Protein AF-A0A8I1I1V0-F1 (afdb_monomer)

Nearest PDB structures (foldseek):
  4e2k-assembly1_A  TM=8.686E-01  e=1.848E-01  Staphylococcus aureus
  4gx9-assembly1_A  TM=3.641E-01  e=2.501E+00  Escherichia coli K-12

Radius of gyration: 25.71 Å; Cα contacts (8 Å, |Δi|>4): 75; chains: 1; bounding box: 72×59×42 Å

pLDDT: mean 70.83, std 18.65, range [35.31, 91.62]

Secondary structure (DSSP, 8-state):
-EEE--SSHHHHHHHHHHHHHHHHTT---EEEPPSSSSHHHHHHHS-HHHHHHHHHHH-TTTT-------------------------------

Foldseek 3Di:
DEDEFFQDPVRVVVLVVVCVVCVVVVHHYFYQHDPHRDPVVCVVPHPVVVVVVSVCVSPVPVPPPPPPPPPDPDDDDDDDDDPDDDDDDDDDDD

Mean predicted aligned error: 15.35 Å

Solvent-accessible surface area (backbone atoms only — not comparable to full-atom values): 6115 Å² total; per-residue (Å²): 87,81,45,78,45,37,56,43,78,67,29,52,51,50,48,52,54,53,40,52,57,37,44,76,71,75,40,67,67,28,65,36,82,50,96,42,62,38,72,73,58,34,63,74,78,44,55,73,69,58,51,50,50,42,52,37,69,43,34,65,73,74,67,68,70,71,76,72,82,70,86,69,92,68,84,86,76,82,79,78,82,78,78,83,83,79,86,86,90,80,88,81,91,130

Structure (mmCIF, N/CA/C/O backbone):
data_AF-A0A8I1I1V0-F1
#
_entry.id   AF-A0A8I1I1V0-F1
#
loop_
_atom_site.group_PDB
_atom_site.id
_atom_site.type_symbol
_atom_site.label_atom_id
_atom_site.label_alt_id
_atom_site.label_comp_id
_atom_site.label_asym_id
_atom_site.label_entity_id
_atom_site.label_seq_id
_atom_site.pdbx_PDB_ins_code
_atom_site.Cartn_x
_atom_site.Cartn_y
_atom_site.Cartn_z
_atom_site.occupancy
_atom_site.B_iso_or_equiv
_atom_site.auth_seq_id
_atom_site.auth_comp_id
_atom_site.auth_asym_id
_atom_site.auth_atom_id
_atom_site.pdbx_PDB_model_num
ATOM 1 N N . MET A 1 1 ? -6.813 -4.102 5.782 1.00 79.94 1 MET A N 1
ATOM 2 C CA . MET A 1 1 ? -6.555 -4.485 4.377 1.00 79.94 1 MET A CA 1
ATOM 3 C C . MET A 1 1 ? -5.383 -3.662 3.879 1.00 79.94 1 MET A C 1
ATOM 5 O O . MET A 1 1 ? -5.409 -2.458 4.094 1.00 79.94 1 MET A O 1
ATOM 9 N N . TYR A 1 2 ? -4.362 -4.286 3.292 1.00 83.50 2 TYR A N 1
ATOM 10 C CA . TYR A 1 2 ? -3.226 -3.557 2.720 1.00 83.50 2 TYR A CA 1
ATOM 11 C C . TYR A 1 2 ? -3.486 -3.279 1.241 1.00 83.50 2 TYR A C 1
ATOM 13 O O . TYR A 1 2 ? -3.933 -4.175 0.525 1.00 83.50 2 TYR A O 1
ATOM 21 N N . LEU A 1 3 ? -3.239 -2.046 0.806 1.00 85.44 3 LEU A N 1
ATOM 22 C CA . LEU A 1 3 ? -3.272 -1.659 -0.600 1.00 85.44 3 LEU A CA 1
ATOM 23 C C . LEU A 1 3 ? -1.851 -1.324 -1.043 1.00 85.44 3 LEU A C 1
ATOM 25 O O . LEU A 1 3 ? -1.284 -0.341 -0.571 1.00 85.44 3 LEU A O 1
ATOM 29 N N . CYS A 1 4 ? -1.316 -2.123 -1.961 1.00 83.94 4 CYS A N 1
ATOM 30 C CA . CYS A 1 4 ? -0.093 -1.809 -2.691 1.00 83.94 4 CYS A CA 1
ATOM 31 C C . CYS A 1 4 ? -0.482 -1.440 -4.119 1.00 83.94 4 CYS A C 1
ATOM 33 O O . CYS A 1 4 ? -1.082 -2.254 -4.819 1.00 83.94 4 CYS A O 1
ATOM 35 N N . PHE A 1 5 ? -0.148 -0.223 -4.529 1.00 85.25 5 PHE A N 1
ATOM 36 C CA . PHE A 1 5 ? -0.281 0.246 -5.904 1.00 85.25 5 PHE A CA 1
ATOM 37 C C . PHE A 1 5 ? 1.084 0.697 -6.408 1.00 85.25 5 PHE A C 1
ATOM 39 O O . PHE A 1 5 ? 1.961 1.031 -5.608 1.00 85.25 5 PHE A O 1
ATOM 46 N N . ASP A 1 6 ? 1.232 0.731 -7.727 1.00 83.06 6 ASP A N 1
ATOM 47 C CA . ASP A 1 6 ? 2.430 1.250 -8.378 1.00 83.06 6 ASP A CA 1
ATOM 48 C C . ASP A 1 6 ? 2.684 2.704 -7.948 1.00 83.06 6 ASP A C 1
ATOM 50 O O . ASP A 1 6 ? 1.752 3.491 -7.741 1.00 83.06 6 ASP A O 1
ATOM 54 N N . SER A 1 7 ? 3.957 3.077 -7.822 1.00 81.69 7 SER A N 1
ATOM 55 C CA . SER A 1 7 ? 4.390 4.400 -7.340 1.00 81.69 7 SER A CA 1
ATOM 56 C C . SER A 1 7 ? 4.225 5.510 -8.395 1.00 81.69 7 SER A C 1
ATOM 58 O O . SER A 1 7 ? 4.711 6.633 -8.237 1.00 81.69 7 SER A O 1
ATOM 60 N N . ASP A 1 8 ? 3.489 5.219 -9.467 1.00 85.31 8 ASP A N 1
ATOM 61 C CA . ASP A 1 8 ? 3.106 6.168 -10.502 1.00 85.31 8 ASP A CA 1
ATOM 62 C C . ASP A 1 8 ? 1.927 7.063 -10.053 1.00 85.31 8 ASP A C 1
ATOM 64 O O . ASP A 1 8 ? 1.107 6.672 -9.214 1.00 85.31 8 ASP A O 1
ATOM 68 N N . PRO A 1 9 ? 1.759 8.266 -10.640 1.00 82.62 9 PRO A N 1
ATOM 69 C CA . PRO A 1 9 ? 0.670 9.185 -10.286 1.00 82.62 9 PRO A CA 1
ATOM 70 C C . PRO A 1 9 ? -0.729 8.561 -10.413 1.00 82.62 9 PRO A C 1
ATOM 72 O O . PRO A 1 9 ? -1.629 8.859 -9.626 1.00 82.62 9 PRO A O 1
ATOM 75 N N . VAL A 1 10 ? -0.903 7.668 -11.392 1.00 85.44 10 VAL A N 1
ATOM 76 C CA . VAL A 1 10 ? -2.150 6.924 -11.616 1.00 85.44 10 VAL A CA 1
ATOM 77 C C . VAL A 1 10 ? -2.389 5.916 -10.492 1.00 85.44 10 VAL A C 1
ATOM 79 O O . VAL A 1 10 ? -3.501 5.844 -9.968 1.00 85.44 10 VAL A O 1
ATOM 82 N N . GLY A 1 11 ? -1.344 5.192 -10.078 1.00 82.81 11 GLY A N 1
ATOM 83 C CA . GLY A 1 11 ? -1.404 4.231 -8.978 1.00 82.81 11 GLY A CA 1
ATOM 84 C C . GLY A 1 11 ? -1.739 4.905 -7.650 1.00 82.81 11 GLY A C 1
ATOM 85 O O . GLY A 1 11 ? -2.639 4.454 -6.944 1.00 82.81 11 GLY A O 1
ATOM 86 N N . LYS A 1 12 ? -1.131 6.063 -7.366 1.00 84.75 12 LYS A N 1
ATOM 87 C CA . LYS A 1 12 ? -1.442 6.875 -6.175 1.00 84.75 12 LYS A CA 1
ATOM 88 C C . LYS A 1 12 ? -2.896 7.342 -6.144 1.00 84.75 12 LYS A C 1
ATOM 90 O O . LYS A 1 12 ? -3.555 7.238 -5.112 1.00 84.75 12 LYS A O 1
ATOM 95 N N . ASN A 1 13 ? -3.426 7.816 -7.271 1.00 87.50 13 ASN A N 1
ATOM 96 C CA . ASN A 1 13 ? -4.826 8.235 -7.343 1.00 87.50 13 ASN A CA 1
ATOM 97 C C . ASN A 1 13 ? -5.787 7.041 -7.165 1.00 87.50 13 ASN A C 1
ATOM 99 O O . ASN A 1 13 ? -6.775 7.132 -6.435 1.00 87.50 13 ASN A O 1
ATOM 103 N N . GLY A 1 14 ? -5.465 5.895 -7.774 1.00 85.69 14 GLY A N 1
ATOM 104 C CA . GLY A 1 14 ? -6.220 4.653 -7.603 1.00 85.69 14 GLY A CA 1
ATOM 105 C C . GLY A 1 14 ? -6.219 4.153 -6.156 1.00 85.69 14 GLY A C 1
ATOM 106 O O . GLY A 1 14 ? -7.274 3.790 -5.634 1.00 85.69 14 GLY A O 1
ATOM 107 N N . ALA A 1 15 ? -5.068 4.212 -5.484 1.00 86.94 15 ALA A N 1
ATOM 108 C CA . ALA A 1 15 ? -4.927 3.841 -4.081 1.00 86.94 15 ALA A CA 1
ATOM 109 C C . ALA A 1 15 ? -5.822 4.691 -3.173 1.00 86.94 15 ALA A C 1
ATOM 111 O O . ALA A 1 15 ? -6.541 4.142 -2.337 1.00 86.94 15 ALA A O 1
ATOM 112 N N . THR A 1 16 ? -5.841 6.011 -3.379 1.00 86.94 16 THR A N 1
ATOM 113 C CA . THR A 1 16 ? -6.697 6.935 -2.624 1.00 86.94 16 THR A CA 1
ATOM 114 C C . THR A 1 16 ? -8.178 6.627 -2.835 1.00 86.94 16 THR A C 1
ATOM 116 O O . THR A 1 16 ? -8.915 6.454 -1.866 1.00 86.94 16 THR A O 1
ATOM 119 N N . GLN A 1 17 ? -8.621 6.467 -4.086 1.00 90.12 17 GLN A N 1
ATOM 120 C CA . GLN A 1 17 ? -10.028 6.177 -4.384 1.00 90.12 17 GLN A CA 1
ATOM 121 C C . GLN A 1 17 ? -10.476 4.822 -3.823 1.00 90.12 17 GLN A C 1
ATOM 123 O O . GLN A 1 17 ? -11.562 4.707 -3.248 1.00 90.12 17 GLN A O 1
ATOM 128 N N . ALA A 1 18 ? -9.641 3.789 -3.956 1.00 87.62 18 ALA A N 1
ATOM 129 C CA . ALA A 1 18 ? -9.915 2.477 -3.383 1.00 87.62 18 ALA A CA 1
ATOM 130 C C . ALA A 1 18 ? -9.981 2.545 -1.850 1.00 87.62 18 ALA A C 1
ATOM 132 O O . ALA A 1 18 ? -10.896 1.977 -1.247 1.00 87.62 18 ALA A O 1
ATOM 133 N N . ALA A 1 19 ? -9.059 3.282 -1.223 1.00 88.56 19 ALA A N 1
ATOM 134 C CA . ALA A 1 19 ? -9.050 3.484 0.217 1.00 88.56 19 ALA A CA 1
ATOM 135 C C . ALA A 1 19 ? -10.332 4.170 0.700 1.00 88.56 19 ALA A C 1
ATOM 137 O O . ALA A 1 19 ? -10.959 3.686 1.640 1.00 88.56 19 ALA A O 1
ATOM 138 N N . GLU A 1 20 ? -10.775 5.230 0.025 1.00 89.81 20 GLU A N 1
ATOM 139 C CA . GLU A 1 20 ? -12.025 5.919 0.350 1.00 89.81 20 GLU A CA 1
ATOM 140 C C . GLU A 1 20 ? -13.245 4.999 0.246 1.00 89.81 20 GLU A C 1
ATOM 142 O O . GLU A 1 20 ? -14.108 4.997 1.127 1.00 89.81 20 GLU A O 1
ATOM 147 N N . GLN A 1 21 ? -13.341 4.194 -0.817 1.00 90.75 21 GLN A N 1
ATOM 148 C CA . GLN A 1 21 ? -14.475 3.283 -0.994 1.00 90.75 21 GLN A CA 1
ATOM 149 C C . GLN A 1 21 ? -14.521 2.182 0.067 1.00 90.75 21 GLN A C 1
ATOM 151 O O . GLN A 1 21 ? -15.600 1.802 0.523 1.00 90.75 21 GLN A O 1
ATOM 156 N N . LEU A 1 22 ? -13.364 1.662 0.464 1.00 88.75 22 LEU A N 1
ATOM 157 C CA . LEU A 1 22 ? -13.259 0.626 1.487 1.00 88.75 22 LEU A CA 1
ATOM 158 C C . LEU A 1 22 ? -13.523 1.192 2.889 1.00 88.75 22 LEU A C 1
ATOM 160 O O . LEU A 1 22 ? -14.262 0.579 3.659 1.00 88.75 22 LEU A O 1
ATOM 164 N N . GLN A 1 23 ? -13.032 2.397 3.186 1.00 88.06 23 GLN A N 1
ATOM 165 C CA . GLN A 1 23 ? -13.344 3.098 4.435 1.00 88.06 23 GLN A CA 1
ATOM 166 C C . GLN A 1 23 ? -14.844 3.378 4.569 1.00 88.06 23 GLN A C 1
ATOM 168 O O . GLN A 1 23 ? -15.415 3.150 5.634 1.00 88.06 23 GLN A O 1
ATOM 173 N N . LYS A 1 24 ? -15.520 3.765 3.477 1.00 89.69 24 LYS A N 1
ATOM 174 C CA . LYS A 1 24 ? -16.989 3.922 3.443 1.00 89.69 24 LYS A CA 1
ATOM 175 C C . LYS A 1 24 ? -17.744 2.630 3.781 1.00 89.69 24 LYS A C 1
ATOM 177 O O . LYS A 1 24 ? -18.880 2.694 4.236 1.00 89.69 24 LYS A O 1
ATOM 182 N N . LYS A 1 25 ? -17.121 1.463 3.592 1.00 91.62 25 LYS A N 1
ATOM 183 C CA . LYS A 1 25 ? -17.666 0.147 3.967 1.00 91.62 25 LYS A CA 1
ATOM 184 C C . LYS A 1 25 ? -17.248 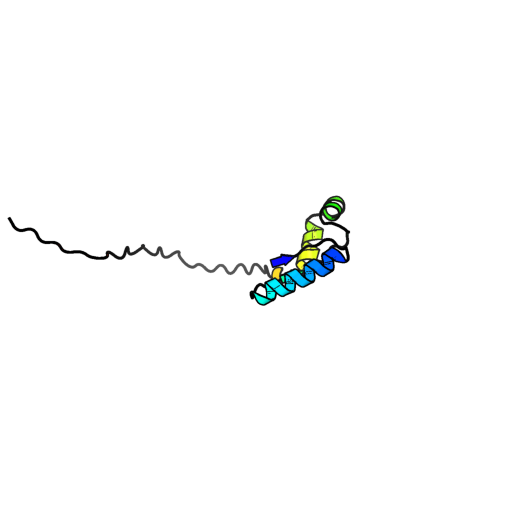-0.301 5.375 1.00 91.62 25 LYS A C 1
ATOM 186 O O . LYS A 1 25 ? -17.501 -1.443 5.741 1.00 91.62 25 LYS A O 1
ATOM 191 N N . GLY A 1 26 ? -16.597 0.568 6.152 1.00 88.19 26 GLY A N 1
ATOM 192 C CA . GLY A 1 26 ? -16.091 0.250 7.489 1.00 88.19 26 GLY A CA 1
ATOM 193 C C . GLY A 1 26 ? -14.860 -0.658 7.483 1.00 88.19 26 GLY A C 1
ATOM 194 O O . GLY A 1 26 ? -14.547 -1.274 8.498 1.00 88.19 26 GLY A O 1
ATOM 195 N N . ILE A 1 27 ? -14.165 -0.776 6.348 1.00 85.31 27 ILE A N 1
ATOM 196 C CA . ILE A 1 27 ? -12.953 -1.585 6.231 1.00 85.31 27 ILE A CA 1
ATOM 197 C C . ILE A 1 27 ? -11.749 -0.680 6.465 1.00 85.31 27 ILE A C 1
ATOM 199 O O . ILE A 1 27 ? -11.539 0.290 5.738 1.00 85.31 27 ILE A O 1
ATOM 203 N N . THR A 1 28 ? -10.919 -1.024 7.449 1.00 84.69 28 THR A N 1
ATOM 204 C CA . THR A 1 28 ? -9.659 -0.317 7.686 1.00 84.69 28 THR A CA 1
ATOM 205 C C . THR A 1 28 ? -8.659 -0.629 6.578 1.00 84.69 28 THR A C 1
ATOM 207 O O . THR A 1 28 ? -8.313 -1.795 6.330 1.00 84.69 28 THR A O 1
ATOM 210 N N . VAL A 1 29 ? -8.185 0.423 5.920 1.00 87.19 29 VAL A N 1
ATOM 211 C CA . VAL A 1 29 ? -7.240 0.357 4.806 1.00 87.19 29 VAL A CA 1
ATOM 212 C C . VAL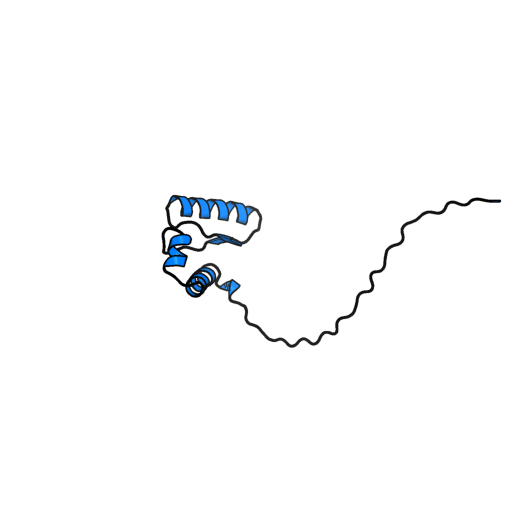 A 1 29 ? -5.895 0.922 5.225 1.00 87.19 29 VAL A C 1
ATOM 214 O O . VAL A 1 29 ? -5.840 1.970 5.859 1.00 87.19 29 VAL A O 1
ATOM 217 N N . TYR A 1 30 ? -4.829 0.234 4.831 1.00 86.19 30 TYR A N 1
ATOM 218 C CA . TYR A 1 30 ? -3.448 0.644 5.037 1.00 86.19 30 TYR A CA 1
ATOM 219 C C . TYR A 1 30 ? -2.765 0.725 3.679 1.00 86.19 30 TYR A C 1
ATOM 221 O O . TYR A 1 30 ? -2.535 -0.298 3.029 1.00 86.19 30 TYR A O 1
ATOM 229 N N . THR A 1 31 ? -2.504 1.942 3.227 1.00 85.19 31 THR A N 1
ATOM 230 C CA . THR A 1 31 ? -1.832 2.186 1.953 1.00 85.19 31 THR A CA 1
ATOM 231 C C . THR A 1 31 ? -0.334 1.996 2.147 1.00 85.19 31 THR A C 1
ATOM 233 O O . THR A 1 31 ? 0.254 2.602 3.039 1.00 85.19 31 THR A O 1
ATOM 236 N N . VAL A 1 32 ? 0.269 1.129 1.342 1.00 85.50 32 VAL A N 1
ATOM 237 C CA . VAL A 1 32 ? 1.702 0.835 1.383 1.00 85.50 32 VAL A CA 1
ATOM 238 C C . VAL A 1 32 ? 2.352 1.584 0.231 1.00 85.50 32 VAL A C 1
ATOM 240 O O . VAL A 1 32 ? 2.039 1.330 -0.932 1.00 85.50 32 VAL A O 1
ATOM 243 N N . GLU A 1 33 ? 3.237 2.521 0.555 1.00 82.19 33 GLU A N 1
ATOM 244 C CA . GLU A 1 33 ? 3.998 3.258 -0.450 1.00 82.19 33 GLU A CA 1
ATOM 245 C C . GLU A 1 33 ? 5.230 2.450 -0.866 1.00 82.19 33 GLU A C 1
ATOM 247 O O . GLU A 1 33 ? 6.070 2.100 -0.036 1.00 82.19 33 GLU A O 1
ATOM 252 N N . LEU A 1 34 ? 5.323 2.142 -2.162 1.00 82.56 34 LEU A N 1
ATOM 253 C CA . LEU A 1 34 ? 6.481 1.472 -2.744 1.00 82.56 34 LEU A CA 1
ATOM 254 C C . LEU A 1 34 ? 7.548 2.507 -3.153 1.00 82.56 34 LEU A C 1
ATOM 256 O O . LEU A 1 34 ? 7.204 3.520 -3.778 1.00 82.56 34 LEU A O 1
ATOM 260 N N . PRO A 1 35 ? 8.836 2.265 -2.839 1.00 79.06 35 PRO A N 1
ATOM 261 C CA . PRO A 1 35 ? 9.934 3.127 -3.276 1.00 79.06 35 PRO A CA 1
ATOM 262 C C . PRO A 1 35 ? 10.268 2.941 -4.764 1.00 79.06 35 PRO A C 1
ATOM 264 O O . PRO A 1 35 ? 10.748 3.872 -5.408 1.00 79.06 35 PRO A O 1
ATOM 267 N N . ASP A 1 36 ? 9.997 1.755 -5.315 1.00 80.69 36 ASP A N 1
ATOM 268 C CA . ASP A 1 36 ? 10.128 1.461 -6.739 1.00 80.69 36 ASP A CA 1
ATOM 269 C C . ASP A 1 36 ? 8.812 1.678 -7.483 1.00 80.69 36 ASP A C 1
ATOM 271 O O . ASP A 1 36 ? 7.732 1.754 -6.898 1.00 80.69 36 ASP A O 1
ATOM 275 N N . LYS A 1 37 ? 8.927 1.735 -8.810 1.00 77.25 37 LYS A N 1
ATOM 276 C CA . LYS A 1 37 ? 7.804 1.956 -9.714 1.00 77.25 37 LYS A CA 1
ATOM 277 C C . LYS A 1 37 ? 6.704 0.905 -9.547 1.00 77.25 37 LYS A C 1
ATOM 279 O O . LYS A 1 37 ? 5.563 1.280 -9.318 1.00 77.25 37 LYS A O 1
ATOM 284 N N . ASP A 1 38 ? 7.081 -0.373 -9.571 1.00 78.62 38 ASP A N 1
ATOM 285 C CA . ASP A 1 38 ? 6.151 -1.504 -9.539 1.00 78.62 38 ASP A CA 1
ATOM 286 C C . ASP A 1 38 ? 6.613 -2.572 -8.544 1.00 78.62 38 ASP A C 1
ATOM 288 O O . ASP A 1 38 ? 7.814 -2.775 -8.325 1.00 78.62 38 ASP A O 1
ATOM 292 N N . ILE A 1 39 ? 5.659 -3.345 -8.023 1.00 82.31 39 ILE A N 1
ATOM 293 C CA . ILE A 1 39 ? 5.922 -4.433 -7.068 1.00 82.31 39 ILE A CA 1
ATOM 294 C C . ILE A 1 39 ? 6.870 -5.507 -7.625 1.00 82.31 39 ILE A C 1
ATOM 296 O O . ILE A 1 39 ? 7.696 -6.066 -6.905 1.00 82.31 39 ILE A O 1
ATOM 300 N N . THR A 1 40 ? 6.801 -5.763 -8.930 1.00 82.88 40 THR A N 1
ATOM 301 C CA . THR A 1 40 ? 7.666 -6.727 -9.620 1.00 82.88 40 THR A CA 1
ATOM 302 C C . THR A 1 40 ? 9.121 -6.266 -9.634 1.00 82.88 40 THR A C 1
ATOM 304 O O . THR A 1 40 ? 10.034 -7.074 -9.494 1.00 82.88 40 THR A O 1
ATOM 307 N N . ILE A 1 41 ? 9.359 -4.962 -9.804 1.00 82.69 41 ILE A N 1
ATOM 308 C CA . ILE A 1 41 ? 10.713 -4.394 -9.770 1.00 82.69 41 ILE A CA 1
ATOM 309 C C . ILE A 1 41 ? 11.224 -4.390 -8.333 1.00 82.69 41 ILE A C 1
ATOM 311 O O . ILE A 1 41 ? 12.378 -4.747 -8.104 1.00 82.69 41 ILE A O 1
ATOM 315 N N . TYR A 1 42 ? 10.345 -4.069 -7.383 1.00 84.25 42 TYR A N 1
ATOM 316 C CA . TYR A 1 42 ? 10.659 -4.088 -5.964 1.00 84.25 42 TYR A CA 1
ATOM 317 C C . TYR A 1 42 ? 11.185 -5.462 -5.522 1.00 84.25 42 TYR A C 1
ATOM 319 O O . TYR A 1 42 ? 12.316 -5.551 -5.066 1.00 84.25 42 TYR A O 1
ATOM 327 N N . PHE A 1 43 ? 10.461 -6.562 -5.766 1.00 84.56 43 PHE A N 1
ATOM 328 C CA . PHE A 1 43 ? 10.919 -7.908 -5.365 1.00 84.56 43 PHE A CA 1
ATOM 329 C C . PHE A 1 43 ? 12.143 -8.437 -6.131 1.00 84.56 43 PHE A C 1
ATOM 331 O O . PHE A 1 43 ? 12.744 -9.423 -5.715 1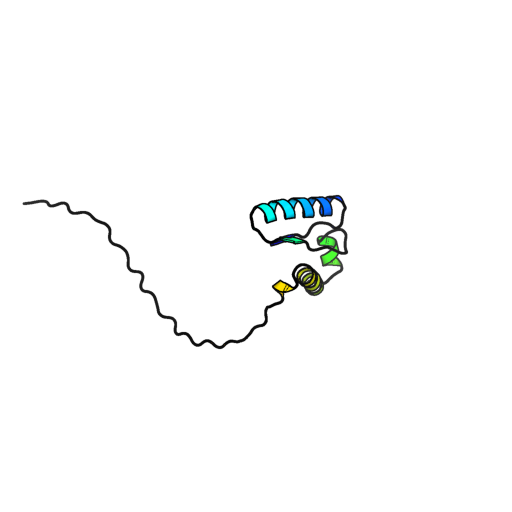.00 84.56 43 PHE A O 1
ATOM 338 N N . ASN A 1 44 ? 12.533 -7.799 -7.238 1.00 86.12 44 ASN A N 1
ATOM 339 C CA . ASN A 1 44 ? 13.789 -8.115 -7.925 1.00 86.12 44 ASN A CA 1
ATOM 340 C C . ASN A 1 44 ? 15.004 -7.410 -7.301 1.00 86.12 44 ASN A C 1
ATOM 342 O O . ASN A 1 44 ? 16.137 -7.823 -7.541 1.00 86.12 44 ASN A O 1
ATOM 346 N N . ARG A 1 45 ? 14.784 -6.324 -6.553 1.00 84.25 45 ARG A N 1
ATOM 347 C CA . ARG A 1 45 ? 15.836 -5.481 -5.960 1.00 84.25 45 ARG A CA 1
ATOM 348 C C . ARG A 1 45 ? 15.896 -5.572 -4.441 1.00 84.25 45 ARG A C 1
ATOM 350 O O . ARG 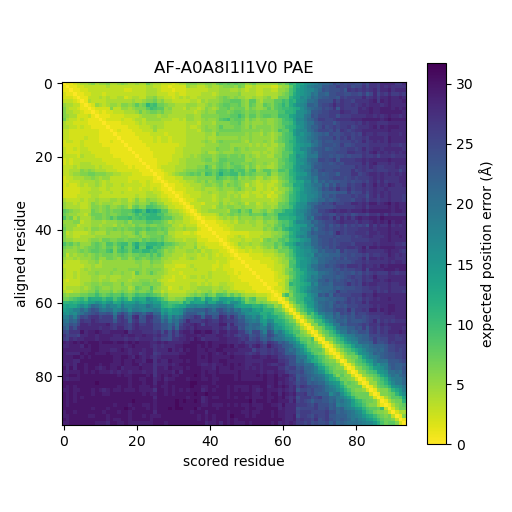A 1 45 ? 16.956 -5.337 -3.871 1.00 84.25 45 ARG A O 1
ATOM 357 N N . HIS A 1 46 ? 14.774 -5.916 -3.829 1.00 84.56 46 HIS A N 1
ATOM 358 C CA . HIS A 1 46 ? 14.549 -5.914 -2.398 1.00 84.56 46 HIS A CA 1
ATOM 359 C C . HIS A 1 46 ? 14.128 -7.286 -1.903 1.00 84.56 46 HIS A C 1
ATOM 361 O O . HIS A 1 46 ? 13.529 -8.082 -2.633 1.00 84.56 46 HIS A O 1
ATOM 367 N N . THR A 1 47 ? 14.432 -7.558 -0.640 1.00 85.81 47 THR A N 1
ATOM 368 C CA . THR A 1 47 ? 14.065 -8.829 -0.021 1.00 85.81 47 THR A CA 1
ATOM 369 C C . THR A 1 47 ? 12.650 -8.778 0.566 1.00 85.81 47 THR A C 1
ATOM 371 O O . THR A 1 47 ? 12.120 -7.700 0.861 1.00 85.81 47 THR A O 1
ATOM 374 N N . PRO A 1 48 ? 11.999 -9.936 0.772 1.00 83.62 48 PRO A N 1
ATOM 375 C CA . PRO A 1 48 ? 10.699 -9.991 1.438 1.00 83.62 48 PRO A CA 1
ATOM 376 C C . PRO A 1 48 ? 10.708 -9.351 2.835 1.00 83.62 48 PRO A C 1
ATOM 378 O O . PRO A 1 48 ? 9.710 -8.768 3.249 1.00 83.62 48 PRO A O 1
ATOM 381 N N . GLU A 1 49 ? 11.834 -9.404 3.549 1.00 85.38 49 GLU A N 1
ATOM 382 C CA . GLU A 1 49 ? 11.990 -8.784 4.867 1.00 85.38 49 GLU A CA 1
ATOM 383 C C . GLU A 1 49 ? 11.950 -7.252 4.796 1.00 85.38 49 GLU A C 1
ATOM 385 O O . GLU A 1 49 ? 11.421 -6.602 5.699 1.00 85.38 49 GLU A O 1
ATOM 390 N N . GLU A 1 50 ? 12.471 -6.656 3.721 1.00 83.06 50 GLU A N 1
ATOM 391 C CA . GLU A 1 50 ? 12.356 -5.214 3.476 1.00 83.06 50 GLU A CA 1
ATOM 392 C C . GLU A 1 50 ? 10.904 -4.831 3.168 1.00 83.06 50 GLU A C 1
ATOM 394 O O . GLU A 1 50 ? 10.404 -3.821 3.672 1.00 83.06 50 GLU A O 1
ATOM 399 N N . PHE A 1 51 ? 10.178 -5.688 2.442 1.00 84.75 51 PHE A N 1
ATOM 400 C CA . PHE A 1 51 ? 8.747 -5.494 2.214 1.00 84.75 51 PHE A CA 1
ATOM 401 C C . PHE A 1 51 ? 7.956 -5.517 3.527 1.00 84.75 51 PHE A C 1
ATOM 403 O O . PHE A 1 51 ? 7.057 -4.700 3.737 1.00 84.75 51 PHE A O 1
ATOM 410 N N . GLU A 1 52 ? 8.308 -6.410 4.455 1.00 84.88 52 GLU A N 1
ATOM 411 C CA . GLU A 1 52 ? 7.689 -6.429 5.780 1.00 84.88 52 GLU A CA 1
ATOM 412 C C . GLU A 1 52 ? 7.892 -5.112 6.532 1.00 84.88 52 GLU A C 1
ATOM 414 O O . GLU A 1 52 ? 6.990 -4.679 7.250 1.00 84.88 52 GLU A O 1
ATOM 419 N N . GLN A 1 53 ? 9.039 -4.446 6.378 1.00 85.19 53 GLN A N 1
ATOM 420 C CA . GLN A 1 53 ? 9.257 -3.133 6.991 1.00 85.19 53 GLN A CA 1
ATOM 421 C C . GLN A 1 53 ? 8.301 -2.079 6.421 1.00 85.19 53 GLN A C 1
ATOM 423 O O . GLN A 1 53 ? 7.755 -1.288 7.192 1.00 85.19 53 GLN A O 1
ATOM 428 N N . LEU A 1 54 ? 8.016 -2.117 5.114 1.00 84.81 54 LEU A N 1
ATOM 429 C CA . LEU A 1 54 ? 7.012 -1.246 4.490 1.00 84.81 54 LEU A CA 1
ATOM 430 C C . LEU A 1 54 ? 5.603 -1.522 5.031 1.00 84.81 54 LEU A C 1
ATOM 432 O O . LEU A 1 54 ? 4.864 -0.588 5.346 1.00 84.81 54 LEU A O 1
ATOM 436 N N . LEU A 1 55 ? 5.240 -2.794 5.223 1.00 84.62 55 LEU A N 1
ATOM 437 C CA . LEU A 1 55 ? 3.958 -3.166 5.834 1.00 84.62 55 LEU A CA 1
ATOM 438 C C . LEU A 1 55 ? 3.847 -2.669 7.283 1.00 84.62 55 LEU A C 1
ATOM 440 O O . LEU A 1 55 ? 2.800 -2.160 7.688 1.00 84.62 55 LEU A O 1
ATOM 444 N N . LYS A 1 56 ? 4.931 -2.781 8.059 1.00 83.94 56 LYS A N 1
ATOM 445 C CA . LYS A 1 56 ? 5.012 -2.275 9.439 1.00 83.94 56 LYS A CA 1
ATOM 446 C C . LYS A 1 56 ? 4.904 -0.753 9.491 1.00 83.94 56 LYS A C 1
ATOM 448 O O . LYS 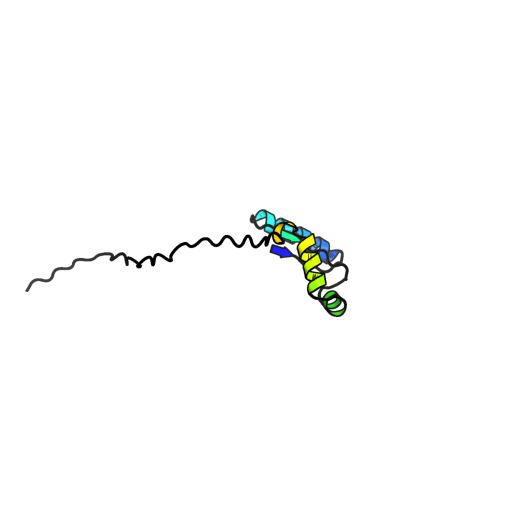A 1 56 ? 4.250 -0.234 10.389 1.00 83.94 56 LYS A O 1
ATOM 453 N N . ALA A 1 57 ? 5.502 -0.046 8.535 1.00 81.50 57 ALA A N 1
ATOM 454 C CA . ALA A 1 57 ? 5.388 1.405 8.428 1.00 81.50 57 ALA A CA 1
ATOM 455 C C . ALA A 1 57 ? 3.954 1.843 8.082 1.00 81.50 57 ALA A C 1
ATOM 457 O O . ALA A 1 57 ? 3.432 2.770 8.698 1.00 81.50 57 ALA A O 1
ATOM 458 N N . ALA A 1 58 ? 3.291 1.140 7.156 1.00 82.19 58 ALA A N 1
ATOM 459 C CA . ALA A 1 58 ? 1.906 1.416 6.771 1.00 82.19 58 ALA A CA 1
ATOM 460 C C . ALA A 1 58 ? 0.894 1.083 7.883 1.00 82.19 58 ALA A C 1
ATOM 462 O O . ALA A 1 58 ? -0.168 1.701 7.975 1.00 82.19 58 ALA A O 1
ATOM 463 N N . ASN A 1 59 ? 1.205 0.105 8.735 1.00 81.06 59 ASN A N 1
ATOM 464 C CA . ASN A 1 59 ? 0.384 -0.253 9.884 1.00 81.06 59 ASN A CA 1
ATOM 465 C 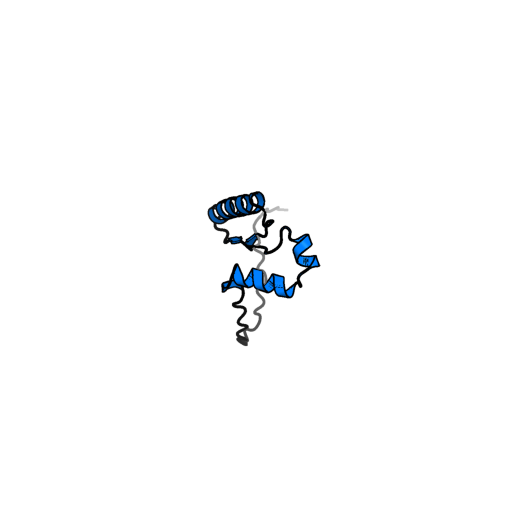C . ASN A 1 59 ? 1.243 -0.614 11.110 1.00 81.06 59 ASN A C 1
ATOM 467 O O . ASN A 1 59 ? 1.443 -1.800 11.409 1.00 81.06 59 ASN A O 1
ATOM 471 N N . PRO A 1 60 ? 1.683 0.387 11.892 1.00 64.62 60 PRO A N 1
ATOM 472 C CA . PRO A 1 60 ? 2.499 0.150 13.081 1.00 64.62 60 PRO A CA 1
ATOM 473 C C . PRO A 1 60 ? 1.742 -0.615 14.180 1.00 64.62 60 PRO A C 1
ATOM 475 O O . PRO A 1 60 ? 2.363 -1.227 15.047 1.00 64.62 60 PRO A O 1
ATOM 478 N N . ALA A 1 61 ? 0.405 -0.654 14.131 1.00 63.62 61 ALA A N 1
ATOM 479 C CA . ALA A 1 61 ? -0.408 -1.456 15.044 1.00 63.62 61 ALA A CA 1
ATOM 480 C C . ALA A 1 61 ? -0.447 -2.951 14.664 1.00 63.62 61 ALA A C 1
ATOM 482 O O . ALA A 1 61 ? -0.679 -3.790 15.535 1.00 63.62 61 ALA A O 1
ATOM 483 N N . SER A 1 62 ? -0.170 -3.314 13.402 1.00 58.69 62 SER A N 1
ATOM 484 C CA . SER A 1 62 ? -0.111 -4.723 12.963 1.00 58.69 62 SER A CA 1
ATOM 485 C C . SER A 1 62 ? 1.028 -5.493 13.619 1.00 58.69 62 SER A C 1
ATOM 487 O O . SER A 1 62 ? 0.967 -6.714 13.737 1.00 58.69 62 SER A O 1
ATOM 489 N N . VAL A 1 63 ? 2.074 -4.776 14.035 1.00 49.09 63 VAL A N 1
ATOM 490 C CA . VAL A 1 63 ? 3.279 -5.336 14.655 1.00 49.09 63 VAL A CA 1
ATOM 491 C C . VAL A 1 63 ? 3.157 -5.472 16.170 1.00 49.09 63 VAL A C 1
ATOM 493 O O . VAL A 1 63 ? 4.121 -5.854 16.828 1.00 49.09 63 VAL A O 1
ATOM 496 N N . SER A 1 64 ? 1.965 -5.270 16.740 1.00 42.97 64 SER A N 1
ATOM 497 C CA . SER A 1 64 ? 1.651 -5.784 18.075 1.00 42.97 64 SER A CA 1
ATOM 498 C C . SER A 1 64 ? 1.278 -7.267 17.994 1.00 42.97 64 SER A C 1
ATOM 500 O O . SER A 1 64 ? 0.206 -7.705 18.398 1.00 42.97 64 SER A O 1
ATOM 502 N N . SER A 1 65 ? 2.206 -8.072 17.480 1.00 43.06 65 SER A N 1
ATOM 503 C CA . SER A 1 65 ? 2.340 -9.458 17.922 1.00 43.06 65 SER A CA 1
ATOM 504 C C . SER A 1 65 ? 3.348 -9.464 19.059 1.00 43.06 65 SER A C 1
ATOM 506 O O . SER A 1 65 ? 4.376 -10.135 19.022 1.00 43.06 65 SER A O 1
ATOM 508 N N . GLN A 1 66 ? 3.049 -8.690 20.102 1.00 43.88 66 GLN A N 1
ATOM 509 C CA . GLN A 1 66 ? 3.507 -9.068 21.419 1.00 43.88 66 GLN A CA 1
ATOM 510 C C . GLN A 1 66 ? 2.807 -10.394 21.684 1.00 43.88 66 GLN A C 1
ATOM 512 O O . GLN A 1 66 ? 1.655 -10.445 22.115 1.00 43.88 66 GLN A O 1
ATOM 517 N N . ILE A 1 67 ? 3.505 -11.482 21.369 1.00 46.62 67 ILE A N 1
ATOM 518 C CA . ILE A 1 67 ? 3.272 -12.767 21.995 1.00 46.62 67 ILE A CA 1
ATOM 519 C C . ILE A 1 67 ? 3.491 -12.501 23.486 1.00 46.62 67 ILE A C 1
ATOM 521 O O . ILE A 1 67 ? 4.561 -12.721 24.044 1.00 46.62 67 ILE A O 1
ATOM 525 N N . ARG A 1 68 ? 2.468 -11.984 24.169 1.00 43.75 68 ARG A N 1
ATOM 526 C CA . ARG A 1 68 ? 2.269 -12.389 25.543 1.00 43.75 68 ARG A CA 1
ATOM 527 C C . ARG A 1 68 ? 1.897 -13.851 25.409 1.00 43.75 68 ARG A C 1
ATOM 529 O O . ARG A 1 68 ? 0.755 -14.174 25.097 1.00 43.75 68 ARG A O 1
ATOM 536 N N . CYS A 1 69 ? 2.876 -14.724 25.616 1.00 40.22 69 CYS A N 1
ATOM 537 C CA . CYS A 1 69 ? 2.611 -16.076 26.074 1.00 40.22 69 CYS A CA 1
ATOM 538 C C . CYS A 1 69 ? 1.878 -15.950 27.413 1.00 40.22 69 CYS A C 1
ATOM 540 O O . CYS A 1 69 ? 2.469 -16.093 28.479 1.00 40.22 69 CYS A O 1
ATOM 542 N N . THR A 1 70 ? 0.588 -15.630 27.394 1.00 46.66 70 THR A N 1
ATOM 543 C CA . THR A 1 70 ? -0.273 -15.972 28.507 1.00 46.66 70 THR A CA 1
ATOM 544 C C . THR A 1 70 ? -0.604 -17.435 28.295 1.00 46.66 70 THR A C 1
ATOM 546 O O . THR A 1 70 ? -1.485 -17.805 27.524 1.00 46.66 70 THR A O 1
ATOM 549 N N . SER A 1 71 ? 0.165 -18.288 28.970 1.00 51.00 71 SER A N 1
ATOM 550 C CA . SER A 1 71 ? -0.290 -19.622 29.334 1.00 51.00 71 SER A CA 1
ATOM 551 C C . SER A 1 71 ? -1.619 -19.463 30.074 1.00 51.00 71 SER A C 1
ATOM 553 O O . SER A 1 71 ? -1.654 -19.306 31.292 1.00 51.00 71 SER A O 1
ATOM 555 N N . VAL A 1 72 ? -2.726 -19.451 29.336 1.00 48.34 72 VAL A N 1
ATOM 556 C CA . VAL A 1 72 ? -4.054 -19.612 29.909 1.00 48.34 72 VAL A CA 1
ATOM 557 C C . VAL A 1 72 ? -4.435 -21.056 29.658 1.00 48.34 72 VAL A C 1
ATOM 559 O O . VAL A 1 72 ? -5.024 -21.404 28.638 1.00 48.34 72 VAL A O 1
ATOM 562 N N . ASN A 1 73 ? -4.074 -21.900 30.623 1.00 51.19 73 ASN A N 1
ATOM 563 C CA . ASN A 1 73 ? -4.740 -23.173 30.844 1.00 51.19 73 ASN A CA 1
ATOM 564 C C . ASN A 1 73 ? -6.251 -22.906 30.919 1.00 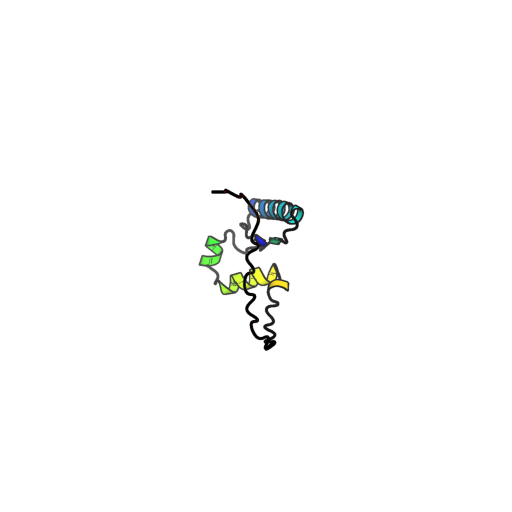51.19 73 ASN A C 1
ATOM 566 O O . ASN A 1 73 ? -6.756 -22.410 31.926 1.00 51.19 73 ASN A O 1
ATOM 570 N N . LYS A 1 74 ? -6.983 -23.219 29.850 1.00 42.69 74 LYS A N 1
ATOM 571 C CA . LYS A 1 74 ? -8.432 -23.409 29.899 1.00 42.69 74 LYS A CA 1
ATOM 572 C C . LYS A 1 74 ? -8.744 -24.762 29.267 1.00 42.69 74 LYS A C 1
ATOM 574 O O . LYS A 1 74 ? -8.493 -24.930 28.074 1.00 42.69 74 LYS A O 1
ATOM 579 N N . PRO A 1 75 ? -9.254 -25.737 30.043 1.00 44.62 75 PRO A N 1
ATOM 580 C CA . PRO A 1 75 ? -9.596 -27.037 29.499 1.00 44.62 75 PRO A CA 1
ATOM 581 C C . PRO A 1 75 ? -10.726 -26.888 28.477 1.00 44.62 75 PRO A C 1
ATOM 583 O O . PRO A 1 75 ? -11.741 -26.232 28.724 1.00 44.62 75 PRO A O 1
ATOM 586 N N . TYR A 1 76 ? -10.517 -27.514 27.322 1.00 35.31 76 TYR A N 1
ATOM 587 C CA . TYR A 1 76 ? -11.495 -27.686 26.257 1.00 35.31 76 TYR A CA 1
ATOM 588 C C . TYR A 1 76 ? -12.745 -28.369 26.837 1.00 35.31 76 TYR A C 1
ATOM 590 O O . TYR A 1 76 ? -12.742 -29.568 27.108 1.00 35.31 76 TYR A O 1
ATOM 598 N N . THR A 1 77 ? -13.825 -27.617 27.053 1.00 53.38 77 THR A N 1
ATOM 599 C CA . THR A 1 77 ? -15.135 -28.210 27.345 1.00 53.38 77 THR A CA 1
ATOM 600 C C . THR A 1 77 ? -15.860 -28.424 26.027 1.00 53.38 77 THR A C 1
ATOM 602 O O . THR A 1 77 ? -16.309 -27.496 25.358 1.00 53.38 77 THR A O 1
ATOM 605 N N . SER A 1 78 ? -15.914 -29.695 25.638 1.00 45.44 78 SER A N 1
ATOM 606 C CA . SER A 1 78 ? -16.616 -30.194 24.463 1.00 45.44 78 SER A CA 1
ATOM 607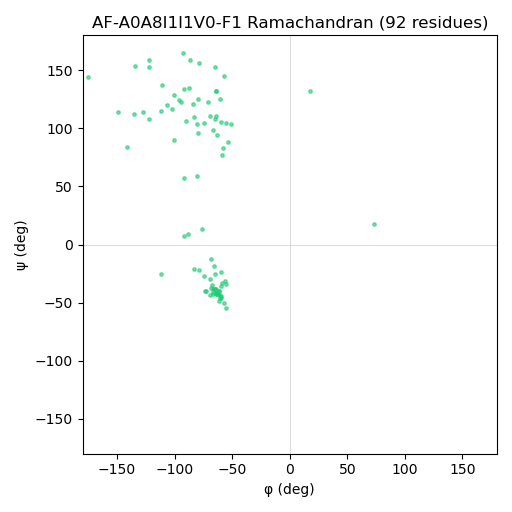 C C . SER A 1 78 ? -18.111 -29.863 24.569 1.00 45.44 78 SER A C 1
ATOM 609 O O . SER A 1 78 ? -18.837 -30.463 25.366 1.00 45.44 78 SER A O 1
ATOM 611 N N . ARG A 1 79 ? -18.588 -28.877 23.797 1.00 45.69 79 ARG A N 1
ATOM 612 C CA . ARG A 1 79 ? -20.027 -28.629 23.631 1.00 45.69 79 ARG A CA 1
ATOM 613 C C . ARG A 1 79 ? -20.595 -29.717 22.727 1.00 45.69 79 ARG A C 1
ATOM 615 O O . ARG A 1 79 ? -20.402 -29.694 21.515 1.00 45.69 79 ARG A O 1
ATOM 622 N N . LYS A 1 80 ? -21.307 -30.670 23.332 1.00 47.28 80 LYS A N 1
ATOM 623 C CA . LYS A 1 80 ? -22.164 -31.606 22.603 1.00 47.28 80 LYS A CA 1
ATOM 624 C C . LYS A 1 80 ? -23.239 -30.806 21.867 1.00 47.28 80 LYS A C 1
ATOM 626 O O . LYS A 1 80 ? -23.946 -30.003 22.469 1.00 47.28 80 LYS A O 1
ATOM 631 N N . ASN A 1 81 ? -23.313 -31.033 20.564 1.00 40.56 81 ASN A N 1
ATOM 632 C CA . ASN A 1 81 ? -24.306 -30.478 19.662 1.00 40.56 81 ASN A CA 1
ATOM 633 C C . ASN A 1 81 ? -25.687 -31.036 20.052 1.00 40.56 81 ASN A C 1
ATOM 635 O O . ASN A 1 81 ? -25.956 -32.220 19.848 1.00 40.56 81 ASN A O 1
ATOM 639 N N . THR A 1 82 ? -26.552 -30.216 20.646 1.00 50.94 82 THR A N 1
ATOM 640 C CA . THR A 1 82 ? -27.957 -30.577 20.862 1.00 50.94 82 THR A CA 1
ATOM 641 C C . THR A 1 82 ? -28.696 -30.331 19.552 1.00 50.94 82 THR A C 1
ATOM 643 O O . THR A 1 82 ? -28.959 -29.189 19.184 1.00 50.94 82 THR A O 1
ATOM 646 N N . VAL A 1 83 ? -28.996 -31.400 18.816 1.00 48.59 83 VAL A N 1
ATO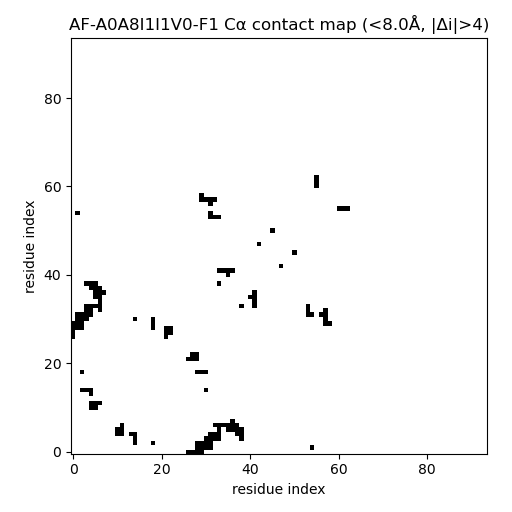M 647 C CA . VAL A 1 83 ? -29.850 -31.330 17.627 1.00 48.59 83 VAL A CA 1
ATOM 648 C C . VAL A 1 83 ? -31.277 -31.034 18.087 1.00 48.59 83 VAL A C 1
ATOM 650 O O . VAL A 1 83 ? -31.926 -31.870 18.716 1.00 48.59 83 VAL A O 1
ATOM 653 N N . SER A 1 84 ? -31.762 -29.829 17.789 1.00 42.72 84 SER A N 1
ATOM 654 C CA . SER A 1 84 ? -33.165 -29.448 17.942 1.00 42.72 84 SER A CA 1
ATOM 655 C C . SER A 1 84 ? -34.034 -30.285 17.001 1.00 42.72 84 SER A C 1
ATOM 657 O O . SER A 1 84 ? -33.980 -30.141 15.781 1.00 42.72 84 SER A O 1
ATOM 659 N N . ARG A 1 85 ? -34.830 -31.182 17.585 1.00 41.44 85 ARG A N 1
ATOM 660 C CA . ARG A 1 85 ? -35.813 -32.031 16.907 1.00 41.44 85 ARG A CA 1
ATOM 661 C C . ARG A 1 85 ? -37.104 -31.228 16.714 1.00 41.44 85 ARG A C 1
ATOM 663 O O . ARG A 1 85 ? -37.792 -30.949 17.691 1.00 41.44 85 ARG A O 1
ATOM 670 N N . TRP A 1 86 ? -37.425 -30.855 15.476 1.00 37.69 86 TRP A N 1
ATOM 671 C CA . TRP A 1 86 ? -38.709 -30.240 15.124 1.00 37.69 86 TRP A CA 1
ATOM 672 C C . TRP A 1 86 ? -39.694 -31.301 14.589 1.00 37.69 86 TRP A C 1
ATOM 674 O O . TRP A 1 86 ? -39.366 -32.062 13.687 1.00 37.69 86 TRP A O 1
ATOM 684 N N . ALA A 1 87 ? -40.856 -31.347 15.250 1.00 41.38 87 ALA A N 1
ATOM 685 C CA . ALA A 1 87 ? -42.214 -31.802 14.906 1.00 41.38 87 ALA A CA 1
ATOM 686 C C . ALA A 1 87 ? -42.509 -32.744 13.707 1.00 41.38 87 ALA A C 1
ATOM 688 O O . ALA A 1 87 ? -42.231 -32.421 12.558 1.00 41.38 87 ALA A O 1
ATOM 689 N N . THR A 1 88 ? -43.313 -33.795 13.953 1.00 52.94 88 THR A N 1
ATOM 690 C CA . THR A 1 88 ? -44.770 -33.841 13.621 1.00 52.94 88 THR A CA 1
ATOM 691 C C . THR A 1 88 ? -45.443 -35.137 14.131 1.00 52.94 88 THR A C 1
ATOM 693 O O . THR A 1 88 ? -44.809 -36.193 14.106 1.00 52.94 88 THR A O 1
ATOM 696 N N . PRO A 1 89 ? -46.713 -35.096 14.593 1.00 56.97 89 PRO A N 1
ATOM 697 C CA . PRO A 1 89 ? -47.512 -36.277 14.908 1.00 56.97 89 PRO A CA 1
ATOM 698 C C . PRO A 1 89 ? -48.486 -36.592 13.763 1.00 56.97 89 PRO A C 1
ATOM 700 O O . PRO A 1 89 ? -49.277 -35.740 13.374 1.00 56.97 89 PRO A O 1
ATOM 703 N N . HIS A 1 90 ? -48.503 -37.830 13.276 1.00 45.12 90 HIS A N 1
ATOM 704 C CA . HIS A 1 90 ? -49.658 -38.352 12.546 1.00 45.12 90 HIS A CA 1
ATOM 705 C C . HIS A 1 90 ? -49.970 -39.757 13.046 1.00 45.12 90 HIS A C 1
ATOM 707 O O . HIS A 1 90 ? -49.185 -40.688 12.885 1.00 45.12 90 HIS A O 1
ATOM 713 N N . GLY A 1 91 ? -51.117 -39.871 13.716 1.00 46.44 91 GLY A N 1
ATOM 714 C CA . GLY A 1 91 ? -51.700 -41.143 14.104 1.00 46.44 91 GLY A CA 1
ATOM 715 C C . GLY A 1 91 ? -52.115 -41.959 12.886 1.00 46.44 91 GLY A C 1
ATOM 716 O O . GLY A 1 91 ? -52.456 -41.418 11.836 1.00 46.44 91 GLY A O 1
ATOM 717 N N . THR A 1 92 ? -52.129 -43.276 13.046 1.00 52.59 92 THR A N 1
ATOM 718 C CA . THR A 1 92 ? -52.961 -44.165 12.239 1.00 52.59 92 THR A CA 1
ATOM 719 C C . THR A 1 92 ? -53.337 -45.362 13.097 1.00 52.59 92 THR A C 1
ATOM 721 O O . THR A 1 92 ? -52.494 -46.139 13.535 1.00 52.59 92 THR A O 1
ATOM 724 N N . THR A 1 93 ? -54.633 -45.439 13.362 1.00 45.44 93 THR A N 1
ATOM 725 C CA . THR A 1 93 ? -55.372 -46.581 13.882 1.00 45.44 93 THR A CA 1
ATOM 726 C C . THR A 1 93 ? -55.335 -47.732 12.881 1.00 45.44 93 THR A C 1
ATOM 728 O O . THR A 1 93 ? -55.685 -47.526 11.718 1.00 45.44 93 THR A O 1
ATOM 731 N N . ARG A 1 94 ? -55.022 -48.943 13.345 1.00 46.34 94 ARG A N 1
ATOM 732 C CA . ARG A 1 94 ? -55.837 -50.138 13.091 1.00 46.34 94 ARG A CA 1
ATOM 733 C C . ARG A 1 94 ? -55.445 -51.275 14.018 1.00 46.34 94 ARG A C 1
ATOM 735 O O . ARG A 1 94 ? -54.227 -51.471 14.202 1.00 46.34 94 ARG A O 1
#

Sequence (94 aa):
MYLCFDSDPVGKNGATQAAEQLQKKGITVYTVELPDKDITIYFNRHTPEEFEQLLKAANPASVSSQIRCTSVNKPYTSRKNTVSRWATPHGTTR